Protein AF-A0A4Q0YRF2-F1 (afdb_monomer)

Secondary structure (DSSP, 8-state):
----HHHHHHHS--EEEEETTEEEEEE-HHHHHHHHHHHHTT-S-TTPPPP-EEESSPPPHHHHHHHHHHHHHIIIIIS-----HHHHHHHHHHH-PPPTT-SSGGGSHHHHHH-TT--SHHHHHHHHT--GGG-

Sequence (135 aa):
MRPNFDLLLIQSPIICYAHRNTYRAVSGLFTVSAIKKASIQNAFPKDEPVRILLLKNKPPVDVRKTIIQYELTTNLLDRCFISDTKKISTFLRAWFVKDDGKRSIFQSKEWLTLYPDLTSADKVAKYLSVSKKDL

Foldseek 3Di:
DQDPLVVLCVVWNFEWEDDPNDTDTLTSVVSVVVQVVCVVVVSDDPPDDRDHHYDPDDDDPLVSLLSNCLRVCCVVQVVVPDPDLLVVLVVLPVSFDDDPPDPDSLCDPSNCVNVVPSNDLVSSCVSRVHDSVND

Organism: NCBI:txid1278244

Solvent-accessible surface area (backbone atoms only — not comparable to full-atom values): 7955 Å² total; per-residue (Å²): 132,83,80,64,61,67,59,43,42,70,77,35,49,34,30,27,22,76,52,95,97,39,78,46,72,50,40,25,64,67,44,53,49,52,50,53,52,28,48,76,67,68,70,41,69,93,84,65,81,82,80,66,48,75,43,96,57,74,69,56,72,66,58,44,49,51,43,42,50,49,52,53,47,45,46,38,60,75,61,60,73,55,87,53,54,64,58,53,30,54,50,50,62,73,75,43,67,60,43,88,94,53,94,42,40,40,68,10,71,71,43,36,73,78,38,66,85,40,60,34,58,63,51,44,17,61,75,59,74,45,68,48,90,55,93

Structure (mmCIF, N/CA/C/O backbone):
data_AF-A0A4Q0YRF2-F1
#
_entry.id   AF-A0A4Q0YRF2-F1
#
loop_
_atom_site.group_PDB
_atom_site.id
_atom_site.type_symbol
_atom_site.label_atom_id
_atom_site.label_alt_id
_atom_site.label_comp_id
_atom_site.label_asym_id
_atom_site.label_entity_id
_atom_site.label_seq_id
_atom_site.pdbx_PDB_ins_code
_atom_site.Cartn_x
_atom_site.Cartn_y
_atom_site.Cartn_z
_atom_site.occupancy
_atom_site.B_iso_or_equiv
_atom_site.auth_seq_id
_atom_site.auth_comp_id
_atom_site.auth_asym_id
_atom_site.auth_atom_id
_atom_site.pdbx_PDB_model_num
ATOM 1 N N . MET A 1 1 ? 28.034 -0.500 -5.219 1.00 44.53 1 MET A N 1
ATOM 2 C CA . MET A 1 1 ? 27.274 -1.757 -5.406 1.00 44.53 1 MET A CA 1
ATOM 3 C C . MET A 1 1 ? 26.081 -1.438 -6.297 1.00 44.53 1 MET A C 1
ATOM 5 O O . MET A 1 1 ? 25.358 -0.507 -5.962 1.00 44.53 1 MET A O 1
ATOM 9 N N . ARG A 1 2 ? 25.921 -2.086 -7.461 1.00 52.69 2 ARG A N 1
ATOM 10 C CA . ARG A 1 2 ? 24.728 -1.865 -8.300 1.00 52.69 2 ARG A CA 1
ATOM 11 C C . ARG A 1 2 ? 23.520 -2.504 -7.599 1.00 52.69 2 ARG A C 1
ATOM 13 O O . ARG A 1 2 ? 23.666 -3.637 -7.139 1.00 52.69 2 ARG A O 1
ATOM 20 N N . PRO A 1 3 ? 22.374 -1.817 -7.467 1.00 59.59 3 PRO A N 1
ATOM 21 C CA . PRO A 1 3 ? 21.169 -2.445 -6.940 1.00 59.59 3 PRO A CA 1
ATOM 22 C C . PRO A 1 3 ? 20.778 -3.624 -7.837 1.00 59.59 3 PRO A C 1
ATOM 24 O O . PRO A 1 3 ? 20.762 -3.483 -9.058 1.00 59.59 3 PRO A O 1
ATOM 27 N N . ASN A 1 4 ? 20.478 -4.783 -7.249 1.00 71.31 4 ASN A N 1
ATOM 28 C CA . ASN A 1 4 ? 19.939 -5.910 -8.004 1.00 71.31 4 ASN A CA 1
ATOM 29 C C . ASN A 1 4 ? 18.434 -5.674 -8.220 1.00 71.31 4 ASN A C 1
ATOM 31 O O . ASN A 1 4 ? 17.613 -5.990 -7.357 1.00 71.31 4 ASN A O 1
ATOM 35 N N . PHE A 1 5 ? 18.088 -5.039 -9.342 1.00 70.44 5 PHE A N 1
ATOM 36 C CA . PHE A 1 5 ? 16.706 -4.677 -9.663 1.00 70.44 5 PHE A CA 1
ATOM 37 C C . PHE A 1 5 ? 15.816 -5.897 -9.923 1.00 70.44 5 PHE A C 1
ATOM 39 O O . PHE A 1 5 ? 14.627 -5.838 -9.614 1.00 70.44 5 PHE A O 1
ATOM 46 N N . ASP A 1 6 ? 16.381 -7.016 -10.382 1.00 73.56 6 ASP A N 1
ATOM 47 C CA . ASP A 1 6 ? 15.640 -8.270 -10.537 1.00 73.56 6 ASP A CA 1
ATOM 48 C C . ASP A 1 6 ? 15.142 -8.794 -9.189 1.00 73.56 6 ASP A C 1
ATOM 50 O O . ASP A 1 6 ? 13.987 -9.198 -9.064 1.00 73.56 6 ASP A O 1
ATOM 54 N N . LEU A 1 7 ? 15.973 -8.713 -8.146 1.00 73.94 7 LEU A N 1
ATOM 55 C CA . LEU A 1 7 ? 15.571 -9.108 -6.795 1.00 73.94 7 LEU A CA 1
ATOM 56 C C . LEU A 1 7 ? 14.417 -8.236 -6.271 1.00 73.94 7 LEU A C 1
ATOM 58 O O . LEU A 1 7 ? 13.473 -8.752 -5.672 1.00 73.94 7 LEU A O 1
ATOM 62 N N . LEU A 1 8 ? 14.463 -6.923 -6.529 1.00 71.44 8 LEU A N 1
ATOM 63 C CA . LEU A 1 8 ? 13.388 -5.997 -6.151 1.00 71.44 8 LEU A CA 1
ATOM 64 C C . LEU A 1 8 ? 12.081 -6.323 -6.880 1.00 71.44 8 LEU A C 1
ATOM 66 O O . LEU A 1 8 ? 11.014 -6.311 -6.267 1.00 71.44 8 LEU A O 1
ATOM 70 N N . LEU A 1 9 ? 12.165 -6.647 -8.171 1.00 73.31 9 LEU A N 1
ATOM 71 C CA . LEU A 1 9 ? 11.017 -7.039 -8.986 1.00 73.31 9 LEU A CA 1
ATOM 72 C C . LEU A 1 9 ? 10.419 -8.382 -8.548 1.00 73.31 9 LEU A C 1
ATOM 74 O O . LEU A 1 9 ? 9.206 -8.548 -8.625 1.00 73.31 9 LEU A O 1
ATOM 78 N N . ILE A 1 10 ? 11.235 -9.316 -8.054 1.00 77.69 10 ILE A N 1
ATOM 79 C CA . ILE A 1 10 ? 10.753 -10.584 -7.486 1.00 77.69 10 ILE A CA 1
ATOM 80 C C . ILE A 1 10 ? 10.068 -10.348 -6.132 1.00 77.69 10 ILE A C 1
ATOM 82 O O . ILE A 1 10 ? 8.999 -10.896 -5.877 1.00 77.69 10 ILE A O 1
ATOM 86 N N . GLN A 1 11 ? 10.656 -9.521 -5.263 1.00 75.69 11 GLN A N 1
ATOM 87 C CA . GLN A 1 11 ? 10.134 -9.278 -3.913 1.00 75.69 11 GLN A CA 1
ATOM 88 C C . GLN A 1 11 ? 8.871 -8.399 -3.905 1.00 75.69 11 GLN A C 1
ATOM 90 O O . GLN A 1 11 ? 8.012 -8.535 -3.030 1.00 75.69 11 GLN A O 1
ATOM 95 N N . SER A 1 12 ? 8.782 -7.446 -4.831 1.00 80.94 12 SER A N 1
ATOM 96 C CA . SER A 1 12 ? 7.668 -6.507 -4.953 1.00 80.94 12 SER A CA 1
ATOM 97 C C . SER A 1 12 ? 7.413 -6.219 -6.439 1.00 80.94 12 SER A C 1
ATOM 99 O O . SER A 1 12 ? 7.896 -5.212 -6.977 1.00 80.94 12 SER A O 1
ATOM 101 N N . PRO A 1 13 ? 6.695 -7.127 -7.128 1.00 86.25 13 PRO A N 1
ATOM 102 C CA . PRO A 1 13 ? 6.456 -7.017 -8.558 1.00 86.25 13 PRO A CA 1
ATOM 103 C C . PRO A 1 13 ? 5.601 -5.798 -8.886 1.00 86.25 13 PRO A C 1
ATOM 105 O O . PRO A 1 13 ? 4.608 -5.499 -8.221 1.00 86.25 13 PRO A O 1
ATOM 108 N N . ILE A 1 14 ? 5.971 -5.106 -9.961 1.00 90.75 14 ILE A N 1
ATOM 109 C CA . ILE A 1 14 ? 5.203 -3.971 -10.462 1.00 90.75 14 ILE A CA 1
ATOM 110 C C . ILE A 1 14 ? 4.003 -4.513 -11.230 1.00 90.75 14 ILE A C 1
ATOM 112 O O . ILE A 1 14 ? 4.159 -5.111 -12.297 1.00 90.75 14 ILE A O 1
ATOM 116 N N . ILE A 1 15 ? 2.804 -4.270 -10.708 1.00 91.94 15 ILE A N 1
ATOM 117 C CA . ILE A 1 15 ? 1.548 -4.612 -11.378 1.00 91.94 15 ILE A CA 1
ATOM 118 C C . ILE A 1 15 ? 0.939 -3.329 -11.935 1.00 91.94 15 ILE A C 1
ATOM 120 O O . ILE A 1 15 ? 0.722 -2.366 -11.198 1.00 91.94 15 ILE A O 1
ATOM 124 N N . CYS A 1 16 ? 0.636 -3.315 -13.231 1.00 93.44 16 CYS A N 1
ATOM 125 C CA . CYS A 1 16 ? 0.138 -2.147 -13.955 1.00 93.44 16 CYS A CA 1
ATOM 126 C C . CYS A 1 16 ? -1.142 -2.451 -14.733 1.00 93.44 16 CYS A C 1
ATOM 128 O O . CYS A 1 16 ? -1.408 -3.591 -15.086 1.00 93.44 16 CYS A O 1
ATOM 130 N N . TYR A 1 17 ? -1.890 -1.410 -15.096 1.00 92.94 17 TYR A N 1
ATOM 131 C CA . TYR A 1 17 ? -2.868 -1.460 -16.188 1.00 92.94 17 TYR A CA 1
ATOM 132 C C . TYR A 1 17 ? -2.562 -0.373 -17.225 1.00 92.94 17 TYR A C 1
ATOM 134 O O . TYR A 1 17 ? -1.980 0.668 -16.898 1.00 92.94 17 TYR A O 1
ATOM 142 N N . ALA A 1 18 ? -2.962 -0.605 -18.474 1.00 91.06 18 ALA A N 1
ATOM 143 C CA . ALA A 1 18 ? -2.826 0.374 -19.546 1.00 91.06 18 ALA A CA 1
ATOM 144 C C . ALA A 1 18 ? -3.921 1.453 -19.459 1.00 91.06 18 ALA A C 1
ATOM 146 O O . ALA A 1 18 ? -5.097 1.163 -19.236 1.00 91.06 18 ALA A O 1
ATOM 147 N N . HIS A 1 19 ? -3.543 2.716 -19.645 1.00 89.00 19 HIS A N 1
ATOM 148 C CA . HIS A 1 19 ? -4.455 3.854 -19.658 1.00 89.00 19 HIS A CA 1
ATOM 149 C C . HIS A 1 19 ? -3.921 4.976 -20.548 1.00 89.00 19 HIS A C 1
ATOM 151 O O . HIS A 1 19 ? -2.923 5.611 -20.200 1.00 89.00 19 HIS A O 1
ATOM 157 N N . ARG A 1 20 ? -4.621 5.282 -21.650 1.00 81.94 20 ARG A N 1
ATOM 158 C CA . ARG A 1 20 ? -4.282 6.385 -22.575 1.00 81.94 20 ARG A CA 1
ATOM 159 C C . ARG A 1 20 ? -2.783 6.400 -22.929 1.00 81.94 20 ARG A C 1
ATOM 161 O O . ARG A 1 20 ? -2.098 7.379 -22.658 1.00 81.94 20 ARG A O 1
ATOM 168 N N . ASN A 1 21 ? -2.277 5.275 -23.439 1.00 84.31 21 ASN A N 1
ATOM 169 C CA . ASN A 1 21 ? -0.870 5.052 -23.818 1.00 84.31 21 ASN A CA 1
ATOM 170 C C . ASN A 1 21 ? 0.159 5.147 -22.676 1.00 84.31 21 ASN A C 1
ATOM 172 O O . ASN A 1 21 ? 1.359 5.188 -22.922 1.00 84.31 21 ASN A O 1
ATOM 176 N N . THR A 1 22 ? -0.293 5.153 -21.422 1.00 87.50 22 THR A N 1
ATOM 177 C CA . THR A 1 22 ? 0.574 5.108 -20.238 1.00 87.50 22 THR A CA 1
ATOM 178 C C . THR A 1 22 ? 0.273 3.874 -19.400 1.00 87.50 22 THR A C 1
ATOM 180 O O . THR A 1 22 ? -0.848 3.364 -19.420 1.00 87.50 22 THR A O 1
ATOM 183 N N . TYR A 1 23 ? 1.251 3.416 -18.623 1.00 89.81 23 TYR A N 1
ATOM 184 C CA . TYR A 1 23 ? 1.053 2.369 -17.625 1.00 89.81 23 TYR A CA 1
ATOM 185 C C . TYR A 1 23 ? 0.835 2.994 -16.250 1.00 89.81 23 TYR A C 1
ATOM 187 O O . TYR A 1 23 ? 1.570 3.889 -15.829 1.00 89.81 23 TYR A O 1
ATOM 195 N N . ARG A 1 24 ? -0.197 2.535 -15.546 1.00 89.62 24 ARG A N 1
ATOM 196 C CA . ARG A 1 24 ? -0.530 2.987 -14.194 1.00 89.62 24 ARG A CA 1
ATOM 197 C C . ARG A 1 24 ? -0.289 1.838 -13.227 1.00 89.62 24 ARG A C 1
ATOM 199 O O . ARG A 1 24 ? -1.011 0.844 -13.282 1.00 89.62 24 ARG A O 1
ATOM 206 N N . ALA A 1 25 ? 0.712 1.990 -12.364 1.00 89.06 25 ALA A N 1
ATOM 207 C CA . ALA A 1 25 ? 0.994 1.026 -11.309 1.00 89.06 25 ALA A CA 1
ATOM 208 C C . ALA A 1 25 ? -0.169 0.987 -10.310 1.00 89.06 25 ALA A C 1
ATOM 210 O O . ALA A 1 25 ? -0.675 2.029 -9.887 1.00 89.06 25 ALA A O 1
ATOM 211 N N . VAL A 1 26 ? -0.594 -0.222 -9.967 1.00 89.06 26 VAL A N 1
ATOM 212 C CA . VAL A 1 26 ? -1.524 -0.505 -8.868 1.00 89.06 26 VAL A CA 1
ATOM 213 C C . VAL A 1 26 ? -0.825 -1.219 -7.723 1.00 89.06 26 VAL A C 1
ATOM 215 O O . VAL A 1 26 ? -1.324 -1.136 -6.611 1.00 89.06 26 VAL A O 1
ATOM 218 N N . SER A 1 27 ? 0.323 -1.857 -7.981 1.00 88.44 27 SER A N 1
ATOM 219 C CA . SER A 1 27 ? 1.204 -2.396 -6.949 1.00 88.44 27 SER A CA 1
ATOM 220 C C . SER A 1 27 ? 2.686 -2.278 -7.331 1.00 88.44 27 SER A C 1
ATOM 222 O O . SER A 1 27 ? 3.003 -2.012 -8.496 1.00 88.44 27 SER A O 1
ATOM 224 N N . GLY A 1 28 ? 3.586 -2.457 -6.364 1.00 85.88 28 GLY A N 1
ATOM 225 C CA . GLY A 1 28 ? 5.036 -2.355 -6.527 1.00 85.88 28 GLY A CA 1
ATOM 226 C C . GLY A 1 28 ? 5.527 -0.907 -6.500 1.00 85.88 28 GLY A C 1
ATOM 227 O O . GLY A 1 28 ? 6.492 -0.557 -7.178 1.00 85.88 28 GLY A O 1
ATOM 228 N N . LEU A 1 29 ? 4.851 -0.033 -5.750 1.00 81.75 29 LEU A N 1
ATOM 229 C CA . LEU A 1 29 ? 5.122 1.403 -5.658 1.00 81.75 29 LEU A CA 1
ATOM 230 C C . LEU A 1 29 ? 6.532 1.699 -5.137 1.00 81.75 29 LEU A C 1
ATOM 232 O O . LEU A 1 29 ? 7.177 2.640 -5.614 1.00 81.75 29 LEU A O 1
ATOM 236 N N . PHE A 1 30 ? 7.037 0.890 -4.203 1.00 78.94 30 PHE A N 1
ATOM 237 C CA . PHE A 1 30 ? 8.420 1.001 -3.732 1.00 78.94 30 PHE A CA 1
ATOM 238 C C . PHE A 1 30 ? 9.416 0.666 -4.841 1.00 78.94 30 PHE A C 1
ATOM 240 O O . PHE A 1 30 ? 10.340 1.445 -5.075 1.00 78.94 30 PHE A O 1
ATOM 247 N N . THR A 1 31 ? 9.190 -0.420 -5.584 1.00 83.50 31 THR A N 1
ATOM 248 C CA . THR A 1 31 ? 10.028 -0.814 -6.726 1.00 83.50 31 THR A CA 1
ATOM 249 C C . THR A 1 31 ? 10.003 0.248 -7.824 1.00 83.50 31 THR A C 1
ATOM 251 O O . THR A 1 31 ? 11.058 0.671 -8.293 1.00 83.50 31 THR A O 1
ATOM 254 N N . VAL A 1 32 ? 8.825 0.790 -8.158 1.00 86.31 32 VAL A N 1
ATOM 255 C CA . VAL A 1 32 ? 8.685 1.923 -9.093 1.00 86.31 32 VAL A CA 1
ATOM 256 C C . VAL A 1 32 ? 9.487 3.135 -8.613 1.00 86.31 32 VAL A C 1
ATOM 258 O O . VAL A 1 32 ? 10.175 3.778 -9.407 1.00 86.31 32 VAL A O 1
ATOM 261 N N . SER A 1 33 ? 9.413 3.463 -7.323 1.00 83.31 33 SER A N 1
ATOM 262 C CA . SER A 1 33 ? 10.119 4.614 -6.747 1.00 83.31 33 SER A CA 1
ATOM 263 C C . SER A 1 33 ? 11.636 4.414 -6.743 1.00 83.31 33 SER A C 1
ATOM 265 O O . SER A 1 33 ? 12.377 5.339 -7.079 1.00 83.31 33 SER A O 1
ATOM 267 N N . ALA A 1 34 ? 12.103 3.204 -6.427 1.00 82.69 34 ALA A N 1
ATOM 268 C CA . ALA A 1 34 ? 13.514 2.837 -6.462 1.00 82.69 34 ALA A CA 1
ATOM 269 C C . ALA A 1 34 ? 14.085 2.922 -7.885 1.00 82.69 34 ALA A C 1
ATOM 271 O O . ALA A 1 34 ? 15.138 3.528 -8.082 1.00 82.69 34 ALA A O 1
ATOM 272 N N . ILE A 1 35 ? 13.359 2.402 -8.882 1.00 83.94 35 ILE A N 1
ATOM 273 C CA . ILE A 1 35 ? 13.748 2.483 -10.297 1.00 83.94 35 ILE A CA 1
ATOM 274 C C . ILE A 1 35 ? 13.792 3.941 -10.762 1.00 83.94 35 ILE A C 1
ATOM 276 O O . ILE A 1 35 ? 14.783 4.361 -11.353 1.00 83.94 35 ILE A O 1
ATOM 280 N N . LYS A 1 36 ? 12.770 4.753 -10.447 1.00 83.75 36 LYS A N 1
ATOM 281 C CA . LYS A 1 36 ? 12.768 6.191 -10.776 1.00 83.75 36 LYS A CA 1
ATOM 282 C C . LYS A 1 36 ? 13.977 6.912 -10.186 1.00 83.75 36 LYS A C 1
ATOM 284 O O . LYS A 1 36 ? 14.643 7.665 -10.891 1.00 83.75 36 LYS A O 1
ATOM 289 N N . LYS A 1 37 ? 14.281 6.667 -8.908 1.00 83.69 37 LYS A N 1
ATOM 290 C CA . LYS A 1 37 ? 15.441 7.262 -8.235 1.00 83.69 37 LYS A CA 1
ATOM 291 C C . LYS A 1 37 ? 16.751 6.838 -8.901 1.00 83.69 37 LYS A C 1
ATOM 293 O O . LYS A 1 37 ? 17.591 7.691 -9.165 1.00 83.69 37 LYS A O 1
ATOM 298 N N . ALA A 1 38 ? 16.902 5.553 -9.215 1.00 82.19 38 ALA A N 1
ATOM 299 C CA . ALA A 1 38 ? 18.080 5.038 -9.903 1.00 82.19 38 ALA A CA 1
ATOM 300 C C . ALA A 1 38 ? 18.235 5.617 -11.317 1.00 82.19 38 ALA A C 1
ATOM 302 O O . ALA A 1 38 ? 19.346 5.956 -11.715 1.00 82.19 38 ALA A O 1
ATOM 303 N N . SER A 1 39 ? 17.132 5.782 -12.052 1.00 81.81 39 SER A N 1
ATOM 304 C CA . SER A 1 39 ? 17.121 6.396 -13.382 1.00 81.81 39 SER A CA 1
ATOM 305 C C . SER A 1 39 ? 17.589 7.854 -13.333 1.00 81.81 39 SER A C 1
ATOM 307 O O . SER A 1 39 ? 18.493 8.224 -14.076 1.00 81.81 39 SER A O 1
ATOM 309 N N . ILE A 1 40 ? 17.076 8.652 -12.386 1.00 84.25 40 ILE A N 1
ATOM 310 C CA . ILE A 1 40 ? 17.518 10.044 -12.165 1.00 84.25 40 ILE A CA 1
ATOM 311 C C . ILE A 1 40 ? 19.013 10.106 -11.815 1.00 84.25 40 ILE A C 1
ATOM 313 O O . ILE A 1 40 ? 19.722 11.008 -12.249 1.00 84.25 40 ILE A O 1
ATOM 317 N N . GLN A 1 41 ? 19.502 9.139 -11.039 1.00 84.62 41 GLN A N 1
ATOM 318 C CA . GLN A 1 41 ? 20.902 9.057 -10.615 1.00 84.62 41 GLN A CA 1
ATOM 319 C C . GLN A 1 41 ? 21.837 8.448 -11.675 1.00 84.62 41 GLN A C 1
ATOM 321 O O . GLN A 1 41 ? 23.007 8.223 -11.376 1.00 84.62 41 GLN A O 1
ATOM 326 N N . ASN A 1 42 ? 21.352 8.155 -12.891 1.00 79.44 42 ASN A N 1
ATOM 327 C CA . ASN A 1 42 ? 22.089 7.416 -13.929 1.00 79.44 42 ASN A CA 1
ATOM 328 C C . ASN A 1 42 ? 22.649 6.058 -13.447 1.00 79.44 42 ASN A C 1
ATOM 330 O O . ASN A 1 42 ? 23.611 5.535 -14.004 1.00 79.44 42 ASN A O 1
ATOM 334 N N . ALA A 1 43 ? 22.048 5.483 -12.405 1.00 77.38 43 ALA A N 1
ATOM 335 C CA . ALA A 1 43 ? 22.404 4.186 -11.836 1.00 77.38 43 ALA A CA 1
ATOM 336 C C . ALA A 1 43 ? 21.572 3.034 -12.431 1.00 77.38 43 ALA A C 1
ATOM 338 O O . ALA A 1 43 ? 21.832 1.871 -12.123 1.00 77.38 43 ALA A O 1
ATOM 339 N N . PHE A 1 44 ? 20.573 3.358 -13.259 1.00 73.50 44 PHE A N 1
ATOM 340 C CA . PHE A 1 44 ? 19.761 2.399 -14.004 1.00 73.50 44 PHE A CA 1
ATOM 341 C C . PHE A 1 44 ? 20.267 2.295 -15.454 1.00 73.50 44 PHE A C 1
ATOM 343 O O . PHE A 1 44 ? 20.484 3.340 -16.078 1.00 73.50 44 PHE A O 1
ATOM 350 N N . PRO A 1 45 ? 20.468 1.088 -16.009 1.00 74.50 45 PRO A N 1
ATOM 351 C CA . PRO A 1 45 ? 20.904 0.936 -17.395 1.00 74.50 45 PRO A CA 1
ATOM 352 C C . PRO A 1 45 ? 19.867 1.520 -18.360 1.00 74.50 45 PRO A C 1
ATOM 354 O O . PRO A 1 45 ? 18.679 1.227 -18.257 1.00 74.50 45 PRO A O 1
ATOM 357 N N . LYS A 1 46 ? 20.308 2.382 -19.285 1.00 68.69 46 LYS A N 1
ATOM 358 C CA . LYS A 1 46 ? 19.407 3.166 -20.152 1.00 68.69 46 LYS A CA 1
ATOM 359 C C . LYS A 1 46 ? 18.523 2.312 -21.068 1.00 68.69 46 LYS A C 1
ATOM 361 O O . LYS A 1 46 ? 17.425 2.747 -21.392 1.00 68.69 46 LYS A O 1
ATOM 366 N N . ASP A 1 47 ? 18.976 1.108 -21.407 1.00 74.31 47 ASP A N 1
ATOM 367 C CA . ASP A 1 47 ? 18.328 0.233 -22.391 1.00 74.31 47 ASP A CA 1
ATOM 368 C C . ASP A 1 47 ? 17.768 -1.058 -21.778 1.00 74.31 47 ASP A C 1
ATOM 370 O O . ASP A 1 47 ? 17.374 -1.975 -22.497 1.00 74.31 47 ASP A O 1
ATOM 374 N N . GLU A 1 48 ? 17.730 -1.159 -20.447 1.00 77.12 48 GLU A N 1
ATOM 375 C CA . GLU A 1 48 ? 17.217 -2.355 -19.785 1.00 77.12 48 GLU A CA 1
ATOM 376 C C . GLU A 1 48 ? 15.698 -2.253 -19.571 1.00 77.12 48 GLU A C 1
ATOM 378 O O . GLU A 1 48 ? 15.220 -1.346 -18.877 1.00 77.12 48 GLU A O 1
ATOM 383 N N . PRO A 1 49 ? 14.899 -3.162 -20.163 1.00 77.81 49 PRO A N 1
ATOM 384 C CA . PRO A 1 49 ? 13.456 -3.124 -20.009 1.00 77.81 49 PRO A CA 1
ATOM 385 C C . PRO A 1 49 ? 13.053 -3.514 -18.584 1.00 77.81 49 PRO A C 1
ATOM 387 O O . PRO A 1 49 ? 13.427 -4.567 -18.069 1.00 77.81 49 PRO A O 1
ATOM 390 N N . VAL A 1 50 ? 12.201 -2.698 -17.962 1.00 81.81 50 VAL A N 1
ATOM 391 C CA . VAL A 1 50 ? 11.596 -3.028 -16.666 1.00 81.81 50 VAL A CA 1
ATOM 392 C C . VAL A 1 50 ? 10.489 -4.055 -16.877 1.00 81.81 50 VAL A C 1
ATOM 394 O O . VAL A 1 50 ? 9.495 -3.784 -17.556 1.00 81.81 50 VAL A O 1
ATOM 397 N N . ARG A 1 51 ? 10.629 -5.230 -16.261 1.00 84.62 51 ARG A N 1
ATOM 398 C CA . ARG A 1 51 ? 9.584 -6.259 -16.280 1.00 84.62 51 ARG A CA 1
ATOM 399 C C . ARG A 1 51 ? 8.415 -5.837 -15.395 1.00 84.62 51 ARG A C 1
ATOM 401 O O . ARG A 1 51 ? 8.604 -5.461 -14.242 1.00 84.62 51 ARG A O 1
ATOM 408 N N . ILE A 1 52 ? 7.204 -5.922 -15.937 1.00 88.31 52 ILE A N 1
ATOM 409 C CA . ILE A 1 52 ? 5.960 -5.610 -15.227 1.00 88.31 52 ILE A CA 1
ATOM 410 C C . ILE A 1 52 ? 4.929 -6.712 -15.462 1.00 88.31 52 ILE A C 1
ATOM 412 O O . ILE A 1 52 ? 4.934 -7.373 -16.501 1.00 88.31 52 ILE A O 1
ATOM 416 N N . LEU A 1 53 ? 4.000 -6.863 -14.525 1.00 90.56 53 LEU A N 1
ATOM 417 C CA . LEU A 1 53 ? 2.787 -7.648 -14.712 1.00 90.56 53 LEU A CA 1
ATOM 418 C C . LEU A 1 53 ? 1.677 -6.724 -15.213 1.00 90.56 53 LEU A C 1
ATOM 420 O O . LEU A 1 53 ? 1.254 -5.800 -14.514 1.00 90.56 53 LEU A O 1
ATOM 424 N N . LEU A 1 54 ? 1.211 -6.956 -16.438 1.00 92.00 54 LEU A N 1
ATOM 425 C CA . LEU A 1 54 ? 0.165 -6.145 -17.049 1.00 92.00 54 LEU A CA 1
ATOM 426 C C . LEU A 1 54 ? -1.210 -6.781 -16.833 1.00 92.00 54 LEU A C 1
ATOM 428 O O . LEU A 1 54 ? -1.502 -7.867 -17.330 1.00 92.00 54 LEU A O 1
ATOM 432 N N . LEU A 1 55 ? -2.081 -6.070 -16.128 1.00 91.88 55 LEU A N 1
ATOM 433 C CA . LEU A 1 55 ? -3.485 -6.421 -15.997 1.00 91.88 55 LEU A CA 1
ATOM 434 C C . LEU A 1 55 ? -4.212 -6.136 -17.308 1.00 91.88 55 LEU A C 1
ATOM 436 O O . LEU A 1 55 ? -4.119 -5.038 -17.861 1.00 91.88 55 LEU A O 1
ATOM 440 N N . LYS A 1 56 ? -5.001 -7.118 -17.758 1.00 90.44 56 LYS A N 1
ATOM 441 C CA . LYS A 1 56 ? -5.816 -7.020 -18.977 1.00 90.44 56 LYS A CA 1
ATOM 442 C C . LYS A 1 56 ? -6.786 -5.835 -18.935 1.00 90.44 56 LYS A C 1
ATOM 444 O O . LYS A 1 56 ? -6.976 -5.164 -19.941 1.00 90.44 56 LYS A O 1
ATOM 449 N N . ASN A 1 57 ? -7.378 -5.578 -17.768 1.00 90.56 57 ASN A N 1
ATOM 450 C CA . ASN A 1 57 ? -8.380 -4.537 -17.562 1.00 90.56 57 ASN A CA 1
ATOM 451 C C 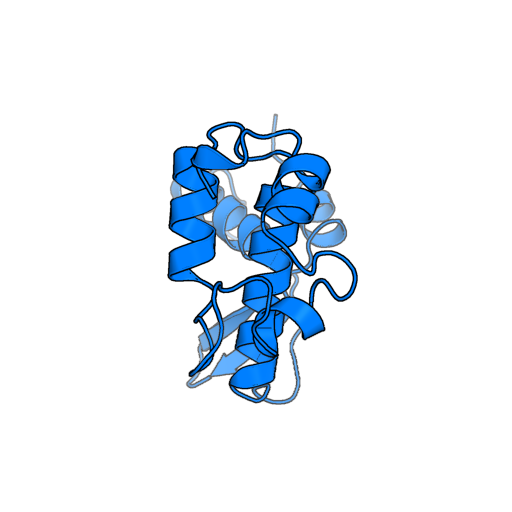. ASN A 1 57 ? -7.974 -3.603 -16.418 1.00 90.56 57 ASN A C 1
ATOM 453 O O . ASN A 1 57 ? -7.325 -4.022 -15.457 1.00 90.56 57 ASN A O 1
ATOM 457 N N . LYS A 1 58 ? -8.430 -2.346 -16.482 1.00 91.00 58 LYS A N 1
ATOM 458 C CA . LYS A 1 58 ? -8.369 -1.412 -15.351 1.00 91.00 58 LYS A CA 1
ATOM 459 C C . LYS A 1 58 ? -9.178 -1.999 -14.183 1.00 91.00 58 LYS A C 1
ATOM 461 O O . LYS A 1 58 ? -10.387 -2.170 -14.347 1.00 91.00 58 LYS A O 1
ATOM 466 N N . PRO A 1 59 ? -8.574 -2.267 -13.009 1.00 89.06 59 PRO A N 1
ATOM 467 C CA . PRO A 1 59 ? -9.328 -2.798 -11.873 1.00 89.06 59 PRO A CA 1
ATOM 468 C C . PRO A 1 59 ? -10.373 -1.781 -11.404 1.00 89.06 59 PRO A C 1
ATOM 470 O O . PRO A 1 59 ? -10.136 -0.588 -11.594 1.00 89.06 59 PRO A O 1
ATOM 473 N N . PRO A 1 60 ? -11.487 -2.180 -10.770 1.00 89.56 60 PRO A N 1
ATOM 474 C CA . PRO A 1 60 ? -12.437 -1.250 -10.152 1.00 89.56 60 PRO A CA 1
ATOM 475 C C . PRO A 1 60 ? -11.769 -0.284 -9.161 1.00 89.56 60 PRO A C 1
ATOM 477 O O . PRO A 1 60 ? -10.692 -0.568 -8.639 1.00 89.56 60 PRO A O 1
ATOM 480 N N . VAL A 1 61 ? -12.383 0.880 -8.913 1.00 80.75 61 VAL A N 1
ATOM 481 C CA . VAL A 1 61 ? -11.815 1.909 -8.015 1.00 80.75 61 VAL A CA 1
ATOM 482 C C . VAL A 1 61 ? -11.505 1.331 -6.637 1.00 80.75 61 VAL A C 1
ATOM 484 O O . VAL A 1 61 ? -10.390 1.525 -6.158 1.00 80.75 61 VAL A O 1
ATOM 487 N N . ASP A 1 62 ? -12.446 0.588 -6.062 1.00 79.00 62 ASP A N 1
ATOM 488 C CA .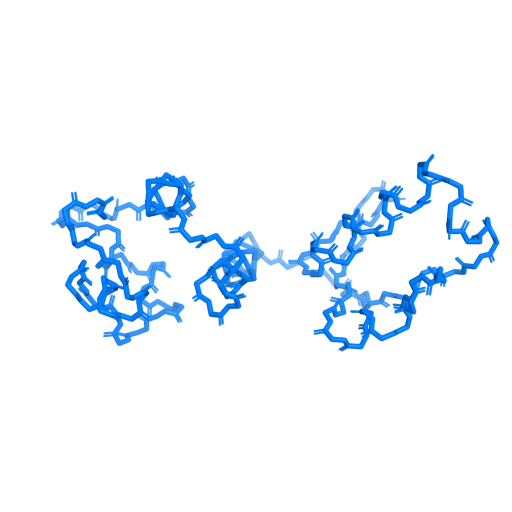 ASP A 1 62 ? -12.311 0.038 -4.713 1.00 79.00 62 ASP A CA 1
ATOM 489 C C . ASP A 1 62 ? -11.192 -0.997 -4.651 1.00 79.00 62 ASP A C 1
ATOM 491 O O . ASP A 1 62 ? -10.323 -0.895 -3.799 1.00 79.00 62 ASP A O 1
ATOM 495 N N . VAL A 1 63 ? -11.096 -1.884 -5.647 1.00 83.31 63 VAL A N 1
ATOM 496 C CA . VAL A 1 63 ? -9.989 -2.850 -5.752 1.00 83.31 63 VAL A CA 1
ATOM 497 C C . VAL A 1 63 ? -8.635 -2.141 -5.814 1.00 83.31 63 VAL A C 1
ATOM 499 O O . VAL A 1 63 ? -7.703 -2.531 -5.119 1.00 83.31 63 VAL A O 1
ATOM 502 N N . ARG A 1 64 ? -8.505 -1.071 -6.612 1.00 83.44 64 ARG A N 1
ATOM 503 C CA . ARG A 1 64 ? -7.245 -0.307 -6.668 1.00 83.44 64 ARG A CA 1
ATOM 504 C C . ARG A 1 64 ? -6.919 0.343 -5.325 1.00 83.44 64 ARG A C 1
ATOM 506 O O . ARG A 1 64 ? -5.755 0.338 -4.942 1.00 83.44 64 ARG A O 1
ATOM 513 N N . LYS A 1 65 ? -7.918 0.900 -4.631 1.00 78.38 65 LYS A N 1
ATOM 514 C CA . LYS A 1 65 ? -7.734 1.476 -3.291 1.00 78.38 65 LYS A CA 1
ATOM 515 C C . LYS A 1 65 ? -7.263 0.414 -2.306 1.00 78.38 65 LYS A C 1
ATOM 517 O O . LYS A 1 65 ? -6.241 0.628 -1.671 1.00 78.38 65 LYS A O 1
ATOM 522 N N . THR A 1 66 ? -7.926 -0.741 -2.275 1.00 79.31 66 THR A N 1
ATOM 523 C CA . THR A 1 66 ? -7.570 -1.871 -1.412 1.00 79.31 66 THR A CA 1
ATOM 524 C C . THR A 1 66 ? -6.137 -2.339 -1.655 1.00 79.31 66 THR A C 1
ATOM 526 O O . THR A 1 66 ? -5.401 -2.518 -0.694 1.00 79.31 66 THR A O 1
ATOM 529 N N . ILE A 1 67 ? -5.702 -2.485 -2.914 1.00 82.00 67 ILE A N 1
ATOM 530 C CA . ILE A 1 67 ? -4.319 -2.889 -3.230 1.00 82.00 67 ILE A CA 1
ATOM 531 C C . ILE A 1 67 ? -3.317 -1.840 -2.734 1.00 82.00 67 ILE A C 1
ATOM 533 O O . ILE A 1 67 ? -2.337 -2.188 -2.081 1.00 82.00 67 ILE A O 1
ATOM 537 N N . ILE A 1 68 ? -3.567 -0.558 -3.022 1.00 74.06 68 ILE A N 1
ATOM 538 C CA . ILE A 1 68 ? -2.677 0.535 -2.611 1.00 74.06 68 ILE A CA 1
ATOM 539 C C . ILE A 1 68 ? -2.603 0.616 -1.085 1.00 74.06 68 ILE A C 1
ATOM 541 O O . ILE A 1 68 ? -1.513 0.729 -0.537 1.00 74.06 68 ILE A O 1
ATOM 545 N N . GLN A 1 69 ? -3.743 0.539 -0.400 1.00 74.81 69 GLN A N 1
ATOM 546 C CA . GLN A 1 69 ? -3.815 0.547 1.058 1.00 74.81 69 GLN A CA 1
ATOM 547 C C . GLN A 1 69 ? -3.087 -0.653 1.645 1.00 74.81 69 GLN A C 1
ATOM 549 O O . GLN A 1 69 ? -2.234 -0.456 2.494 1.00 74.81 69 GLN A O 1
ATOM 554 N N . TYR A 1 70 ? -3.341 -1.865 1.151 1.00 78.50 70 TYR A N 1
ATOM 555 C CA . TYR A 1 70 ? -2.637 -3.063 1.600 1.00 78.50 70 TYR A CA 1
ATOM 556 C C . TYR A 1 70 ? -1.123 -2.913 1.447 1.00 78.50 70 TYR A C 1
ATOM 558 O O . TYR A 1 70 ? -0.380 -3.114 2.399 1.00 78.50 70 TYR A O 1
ATOM 566 N N . GLU A 1 71 ? -0.649 -2.486 0.277 1.00 77.00 71 GLU A N 1
ATOM 567 C CA . GLU A 1 71 ? 0.783 -2.323 0.046 1.00 77.00 71 GLU A CA 1
ATOM 568 C C . GLU A 1 71 ? 1.395 -1.253 0.952 1.00 77.00 71 GLU A C 1
ATOM 570 O O . GLU A 1 71 ? 2.464 -1.454 1.527 1.00 77.00 71 GLU A O 1
ATOM 575 N N . LEU A 1 72 ? 0.733 -0.109 1.093 1.00 71.81 72 LEU A N 1
ATOM 576 C CA . LEU A 1 72 ? 1.201 0.969 1.950 1.00 71.81 72 LEU A CA 1
ATOM 577 C C . LEU A 1 72 ? 1.216 0.543 3.417 1.00 71.81 72 LEU A C 1
ATOM 579 O O . LEU A 1 72 ? 2.199 0.776 4.117 1.00 71.81 72 LEU A O 1
ATOM 583 N N . THR A 1 73 ? 0.159 -0.119 3.870 1.00 72.38 73 THR A N 1
ATOM 584 C CA . THR A 1 73 ? 0.033 -0.573 5.243 1.00 72.38 73 THR A CA 1
ATOM 585 C C . THR A 1 73 ? 1.015 -1.706 5.538 1.00 72.38 73 THR A C 1
ATOM 587 O O . THR A 1 73 ? 1.769 -1.569 6.486 1.00 72.38 73 THR A O 1
ATOM 590 N N . THR A 1 74 ? 1.169 -2.731 4.698 1.00 73.00 74 THR A N 1
ATOM 591 C CA . THR A 1 74 ? 2.193 -3.777 4.890 1.00 73.00 74 THR A CA 1
ATOM 592 C C . THR A 1 74 ? 3.616 -3.219 4.865 1.00 73.00 74 THR A C 1
ATOM 594 O O . THR A 1 74 ? 4.452 -3.607 5.679 1.00 73.00 74 THR A O 1
ATOM 597 N N . ASN A 1 75 ? 3.930 -2.279 3.970 1.00 68.81 75 ASN A N 1
ATOM 598 C CA . ASN A 1 75 ? 5.272 -1.696 3.957 1.00 68.81 75 ASN A CA 1
ATOM 599 C C . ASN A 1 75 ? 5.541 -0.815 5.185 1.00 68.81 75 ASN A C 1
ATOM 601 O O . ASN A 1 75 ? 6.663 -0.819 5.688 1.00 68.81 75 ASN A O 1
ATOM 605 N N . LEU A 1 76 ? 4.542 -0.080 5.685 1.00 67.12 76 LEU A N 1
ATOM 606 C CA . LEU A 1 76 ? 4.703 0.737 6.889 1.00 67.12 76 LEU A CA 1
ATOM 607 C C . LEU A 1 76 ? 4.692 -0.081 8.180 1.00 67.12 76 LEU A C 1
ATOM 609 O O . LEU A 1 76 ? 5.542 0.137 9.039 1.00 67.12 76 LEU A O 1
ATOM 613 N N . LEU A 1 77 ? 3.707 -0.962 8.313 1.00 65.38 77 LEU A N 1
ATOM 614 C CA . LEU A 1 77 ? 3.341 -1.641 9.550 1.00 65.38 77 LEU A CA 1
ATOM 615 C C . LEU A 1 77 ? 4.112 -2.950 9.724 1.00 65.38 77 LEU A C 1
ATOM 617 O O . LEU A 1 77 ? 4.644 -3.195 10.801 1.00 65.38 77 LEU A O 1
ATOM 621 N N . ASP A 1 78 ? 4.244 -3.747 8.661 1.00 64.00 78 ASP A N 1
ATOM 622 C CA . ASP A 1 78 ? 4.777 -5.115 8.774 1.00 64.00 78 ASP A CA 1
ATOM 623 C C . ASP A 1 78 ? 6.274 -5.173 8.459 1.00 64.00 78 ASP A C 1
ATOM 625 O O . ASP A 1 78 ? 6.987 -6.059 8.926 1.00 64.00 78 ASP A O 1
ATOM 629 N N . ARG A 1 79 ? 6.772 -4.226 7.655 1.00 65.81 79 ARG A N 1
ATOM 630 C CA . ARG A 1 79 ? 8.194 -4.135 7.277 1.00 65.81 79 ARG A CA 1
ATOM 631 C C . ARG A 1 79 ? 8.967 -3.052 8.038 1.00 65.81 79 ARG A C 1
ATOM 633 O O . ARG A 1 79 ? 10.110 -2.777 7.680 1.00 65.81 79 ARG A O 1
ATOM 640 N N . CYS A 1 80 ? 8.368 -2.447 9.069 1.00 57.72 80 CYS A N 1
ATOM 641 C CA . CYS A 1 80 ? 8.994 -1.474 9.980 1.00 57.72 80 CYS A CA 1
ATOM 642 C C . CYS A 1 80 ? 9.715 -0.297 9.294 1.00 57.72 80 CYS A C 1
ATOM 644 O O . CYS A 1 80 ? 10.693 0.230 9.825 1.00 57.72 80 CYS A O 1
ATOM 646 N N . PHE A 1 81 ? 9.259 0.150 8.118 1.00 63.72 81 PHE A N 1
ATOM 647 C CA . PHE A 1 81 ? 9.929 1.249 7.405 1.00 63.72 81 PHE A CA 1
ATOM 648 C C . PHE A 1 81 ? 9.810 2.603 8.118 1.00 63.72 81 PHE A C 1
ATOM 650 O O . PHE A 1 81 ? 10.575 3.524 7.825 1.00 63.72 81 PHE A O 1
ATOM 657 N N . ILE A 1 82 ? 8.851 2.745 9.035 1.00 62.62 82 ILE A N 1
ATOM 658 C CA . ILE A 1 82 ? 8.648 3.951 9.835 1.00 62.62 82 ILE A CA 1
ATOM 659 C C . ILE A 1 82 ? 8.515 3.548 11.299 1.00 62.62 82 ILE A C 1
ATOM 661 O O . ILE A 1 82 ? 7.580 2.852 11.667 1.00 62.62 82 ILE A O 1
ATOM 665 N N . SER A 1 83 ? 9.433 4.028 12.135 1.00 65.25 83 SER A N 1
ATOM 666 C CA . SER A 1 83 ? 9.388 3.883 13.597 1.00 65.25 83 SER A CA 1
ATOM 667 C C . SER A 1 83 ? 8.728 5.077 14.301 1.00 65.25 83 SER A C 1
ATOM 669 O O . SER A 1 83 ? 8.525 5.060 15.511 1.00 65.25 83 SER A O 1
ATOM 671 N N . ASP A 1 84 ? 8.392 6.132 13.552 1.00 77.62 84 ASP A N 1
ATOM 672 C CA . ASP A 1 84 ? 7.761 7.346 14.070 1.00 77.62 84 ASP A CA 1
ATOM 673 C C . ASP A 1 8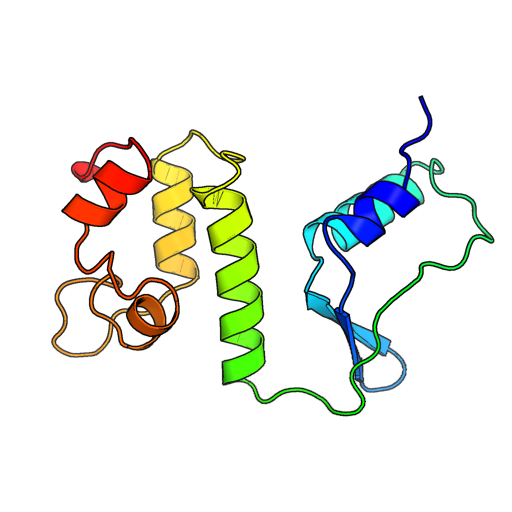4 ? 6.236 7.185 14.127 1.00 77.62 84 ASP A C 1
ATOM 675 O O . ASP A 1 84 ? 5.532 7.284 13.115 1.00 77.62 84 ASP A O 1
ATOM 679 N N . THR A 1 85 ? 5.722 6.982 15.337 1.00 76.81 85 THR A N 1
ATOM 680 C CA . THR A 1 85 ? 4.296 6.773 15.609 1.00 76.81 85 THR A CA 1
ATOM 681 C C . THR A 1 85 ? 3.400 7.905 15.100 1.00 76.81 85 THR A C 1
ATOM 683 O O . THR A 1 85 ? 2.292 7.646 14.626 1.00 76.81 85 THR A O 1
ATOM 686 N N . LYS A 1 86 ? 3.860 9.164 15.129 1.00 81.44 86 LYS A N 1
ATOM 687 C CA . LYS A 1 86 ? 3.050 10.299 14.652 1.00 81.44 86 LYS A CA 1
ATOM 688 C C . LYS A 1 86 ? 2.877 10.250 13.139 1.00 81.44 86 LYS A C 1
ATOM 690 O O . LYS A 1 86 ? 1.794 10.545 12.626 1.00 81.44 86 LYS A O 1
ATOM 695 N N . LYS A 1 87 ? 3.924 9.839 12.418 1.00 79.94 87 LYS A N 1
ATOM 696 C CA . LYS A 1 87 ? 3.857 9.636 10.964 1.00 79.94 87 LYS A CA 1
ATOM 697 C C . LYS A 1 87 ? 2.934 8.479 10.616 1.00 79.94 87 LYS A C 1
ATOM 699 O O . LYS A 1 87 ? 2.095 8.647 9.738 1.00 79.94 87 LYS A O 1
ATOM 704 N N . ILE A 1 88 ? 3.030 7.36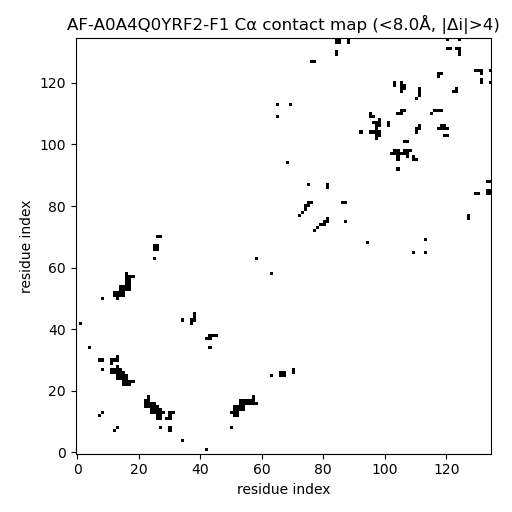1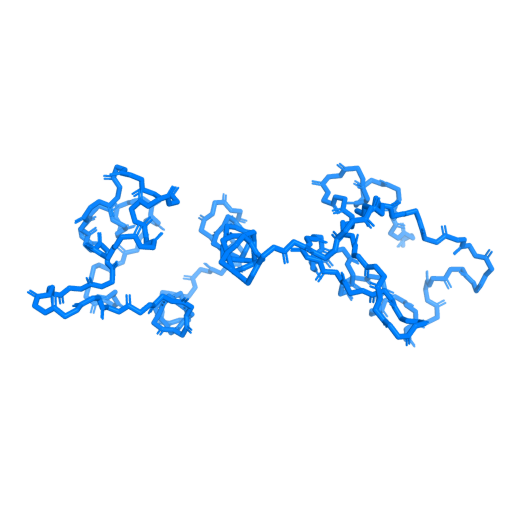 11.339 1.00 78.81 88 ILE A N 1
ATOM 705 C CA . ILE A 1 88 ? 2.117 6.220 11.173 1.00 78.81 88 ILE A CA 1
ATOM 706 C C . ILE A 1 88 ? 0.662 6.685 11.302 1.00 78.81 88 ILE A C 1
ATOM 708 O O . ILE A 1 88 ? -0.131 6.476 10.388 1.00 78.81 88 ILE A O 1
ATOM 712 N N . SER A 1 89 ? 0.324 7.388 12.384 1.00 80.88 89 SER A N 1
ATOM 713 C CA . SER A 1 89 ? -1.033 7.899 12.611 1.00 80.88 89 SER A CA 1
ATOM 714 C C . SER A 1 89 ? -1.509 8.853 11.517 1.00 80.88 89 SER A C 1
ATOM 716 O O . SER A 1 89 ? -2.627 8.730 11.011 1.00 80.88 89 SER A O 1
ATOM 718 N N . THR A 1 90 ? -0.632 9.762 11.085 1.00 82.25 90 THR A N 1
ATOM 719 C CA . THR A 1 90 ? -0.918 10.690 9.982 1.00 82.25 90 THR A CA 1
ATOM 720 C C . THR A 1 90 ? -1.264 9.935 8.699 1.00 82.25 90 THR A C 1
ATOM 722 O O . THR A 1 90 ? -2.258 10.256 8.050 1.00 82.25 90 THR A O 1
ATOM 725 N N . PHE A 1 91 ? -0.490 8.905 8.347 1.00 80.56 91 PHE A N 1
ATOM 726 C CA . PHE A 1 91 ? -0.759 8.099 7.158 1.00 80.56 91 PHE A CA 1
ATOM 727 C C . PHE A 1 91 ? -2.049 7.296 7.279 1.00 80.56 91 PHE A C 1
ATOM 729 O O . PHE A 1 91 ? -2.860 7.317 6.357 1.00 80.56 91 PHE A O 1
ATOM 736 N N . LEU A 1 92 ? -2.290 6.657 8.426 1.00 82.75 92 LEU A N 1
ATOM 737 C CA . LEU A 1 92 ? -3.515 5.893 8.657 1.00 82.75 92 LEU A CA 1
ATOM 738 C C . LEU A 1 92 ? -4.770 6.762 8.494 1.00 82.75 92 LEU A C 1
ATOM 740 O O . LEU A 1 92 ? -5.718 6.346 7.833 1.00 82.75 92 LEU A O 1
ATOM 744 N N . ARG A 1 93 ? -4.758 7.992 9.018 1.00 82.31 93 ARG A N 1
ATOM 745 C CA . ARG A 1 93 ? -5.870 8.951 8.873 1.00 82.31 93 ARG A CA 1
ATOM 746 C C . ARG A 1 93 ? -6.017 9.509 7.458 1.00 82.31 93 ARG A C 1
ATOM 748 O O . ARG A 1 93 ? -7.109 9.920 7.085 1.00 82.31 93 ARG A O 1
ATOM 755 N N . ALA A 1 94 ? -4.933 9.553 6.685 1.00 81.31 94 ALA A N 1
ATOM 756 C CA . ALA A 1 94 ? -4.969 9.981 5.291 1.00 81.31 94 ALA A CA 1
ATOM 757 C C . ALA A 1 94 ? -5.465 8.872 4.348 1.00 81.31 94 ALA A C 1
ATOM 759 O O . ALA A 1 94 ? -6.036 9.169 3.300 1.00 81.31 94 ALA A O 1
ATOM 760 N N . TRP A 1 95 ? -5.220 7.604 4.690 1.00 80.69 95 TRP A N 1
ATOM 761 C CA . TRP A 1 95 ? -5.529 6.462 3.827 1.00 80.69 95 TRP A CA 1
ATOM 762 C C . TRP A 1 95 ? -6.868 5.809 4.113 1.00 80.69 95 TRP A C 1
ATOM 764 O O . TRP A 1 95 ? -7.457 5.266 3.181 1.00 80.69 95 TRP A O 1
ATOM 774 N N . PHE A 1 96 ? -7.333 5.859 5.359 1.00 84.56 96 PHE A N 1
ATOM 775 C CA . PHE A 1 96 ? -8.586 5.245 5.775 1.00 84.56 96 PHE A CA 1
ATOM 776 C C . PHE A 1 96 ? -9.582 6.296 6.223 1.00 84.56 96 PHE A C 1
ATOM 778 O O . PHE A 1 96 ? -9.253 7.226 6.963 1.00 84.56 96 PHE A O 1
ATOM 785 N N . VAL A 1 97 ? -10.831 6.100 5.814 1.00 85.12 97 VAL A N 1
ATOM 786 C CA . VAL A 1 97 ? -11.938 6.957 6.230 1.00 85.12 97 VAL A CA 1
ATOM 787 C C . VAL A 1 97 ? -12.734 6.258 7.324 1.00 85.12 97 VAL A C 1
ATOM 789 O O . VAL A 1 97 ? -12.947 5.045 7.314 1.00 85.12 97 VAL A O 1
ATOM 792 N N . LYS A 1 98 ? -13.142 7.040 8.322 1.00 89.50 98 LYS A N 1
ATOM 793 C CA . LYS A 1 98 ? -14.027 6.575 9.385 1.00 89.50 98 LYS A CA 1
ATOM 794 C C . LYS A 1 98 ? -15.451 6.522 8.840 1.00 89.50 98 LYS A C 1
ATOM 796 O O . LYS A 1 98 ? -15.956 7.551 8.404 1.00 89.50 98 LYS A O 1
ATOM 801 N N . ASP A 1 99 ? -16.098 5.368 8.941 1.00 90.12 99 ASP A N 1
ATOM 802 C CA . ASP A 1 99 ? -17.511 5.240 8.579 1.00 90.12 99 ASP A CA 1
ATOM 803 C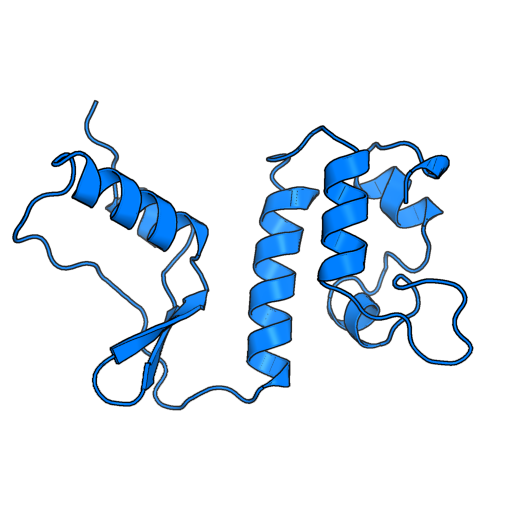 C . ASP A 1 99 ? -18.410 6.046 9.535 1.00 90.12 99 ASP A C 1
ATOM 805 O O . ASP A 1 99 ? -18.092 6.240 10.720 1.00 90.12 99 ASP A O 1
ATOM 809 N N . ASP A 1 100 ? -19.566 6.479 9.035 1.00 90.69 100 ASP A N 1
ATOM 810 C CA . ASP A 1 100 ? -20.558 7.202 9.829 1.00 90.69 100 ASP A CA 1
ATOM 811 C C . ASP A 1 100 ? -21.012 6.383 11.046 1.00 90.69 100 ASP A C 1
ATOM 813 O O . ASP A 1 100 ? -21.190 5.164 11.001 1.00 90.69 100 ASP A O 1
ATOM 817 N N . GLY A 1 101 ? -21.146 7.057 12.190 1.00 88.88 101 GLY A N 1
ATOM 818 C CA . GLY A 1 101 ? -21.504 6.424 13.463 1.00 88.88 101 GLY A CA 1
ATOM 819 C C . GLY A 1 101 ? -20.404 5.566 14.108 1.00 88.88 101 GLY A C 1
ATOM 820 O O . GLY A 1 101 ? -20.581 5.108 15.239 1.00 88.88 101 GLY A O 1
ATOM 821 N N . LYS A 1 102 ? -19.246 5.362 13.462 1.00 88.81 102 LYS A N 1
ATOM 822 C CA . LYS A 1 102 ? -18.099 4.676 14.080 1.00 88.81 102 LYS A CA 1
ATOM 823 C C . LYS A 1 102 ? -17.236 5.630 14.902 1.00 88.81 102 LYS A C 1
ATOM 825 O O . LYS A 1 102 ? -17.204 6.847 14.680 1.00 88.81 102 LYS A O 1
ATOM 830 N N . ARG A 1 103 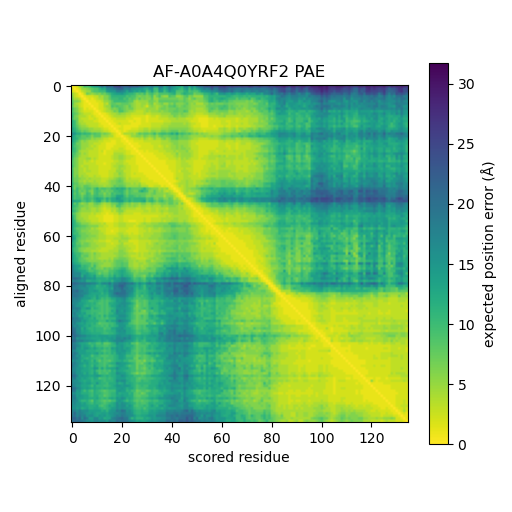? -16.515 5.059 15.875 1.00 86.81 103 ARG A N 1
ATOM 831 C CA . ARG A 1 103 ? -15.623 5.811 16.773 1.00 86.81 103 ARG A CA 1
ATOM 832 C C . ARG A 1 103 ? -14.236 6.031 16.171 1.00 86.81 103 ARG A C 1
ATOM 834 O O . ARG A 1 103 ? -13.606 7.030 16.491 1.00 86.81 103 ARG A O 1
ATOM 841 N N . SER A 1 104 ? -13.770 5.140 15.296 1.00 89.75 104 SER A N 1
ATOM 842 C CA . SER A 1 104 ? -12.459 5.249 14.645 1.00 89.75 104 SER A CA 1
ATOM 843 C C . SER A 1 104 ? -12.407 4.520 13.300 1.00 89.75 104 SER A C 1
ATOM 845 O O . SER A 1 104 ? -13.290 3.720 12.984 1.00 89.75 104 SER A O 1
ATOM 847 N N . ILE A 1 105 ? -11.346 4.782 12.528 1.00 90.69 105 ILE A N 1
ATOM 848 C CA . ILE A 1 105 ? -11.054 4.093 11.260 1.00 90.69 105 ILE A CA 1
ATOM 849 C C . ILE A 1 105 ? -10.896 2.577 11.444 1.00 90.69 105 ILE A C 1
ATOM 851 O O . ILE A 1 105 ? -11.252 1.820 10.558 1.00 90.69 105 ILE A O 1
ATOM 855 N N . PHE A 1 106 ? -10.467 2.113 12.623 1.00 90.94 106 PHE A N 1
ATOM 856 C CA . PHE A 1 106 ? -10.240 0.688 12.914 1.00 90.94 106 PHE A CA 1
ATOM 857 C C . PHE A 1 106 ? -11.529 -0.144 13.002 1.00 90.94 106 PHE A C 1
ATOM 859 O O . PHE A 1 106 ? -11.493 -1.353 13.218 1.00 90.94 106 PHE A O 1
ATOM 866 N N . GLN A 1 107 ? -12.680 0.518 12.884 1.00 90.38 107 GLN A N 1
ATOM 867 C CA . GLN A 1 107 ? -14.002 -0.095 12.837 1.00 90.38 107 GLN A CA 1
ATOM 868 C C . GLN A 1 107 ? -14.677 0.089 11.474 1.00 90.38 107 GLN A C 1
ATOM 870 O O . GLN A 1 107 ? -15.832 -0.323 11.327 1.00 90.38 107 GLN A O 1
ATOM 875 N N . SER A 1 108 ? -14.015 0.755 10.520 1.00 90.00 108 SER A N 1
ATOM 876 C CA . SER A 1 108 ? -14.572 0.950 9.187 1.00 90.00 108 SER A CA 1
ATOM 877 C C . SER A 1 108 ? -14.550 -0.357 8.404 1.00 90.00 108 SER A C 1
ATOM 879 O O . SER A 1 108 ? -13.692 -1.222 8.612 1.00 90.00 108 SER A O 1
ATOM 881 N N . LYS A 1 109 ? -15.503 -0.509 7.485 1.00 87.62 109 LYS A N 1
ATOM 882 C CA . LYS A 1 109 ? -15.576 -1.679 6.604 1.00 87.62 109 LYS A CA 1
ATOM 883 C C . LYS A 1 109 ? -14.306 -1.820 5.763 1.00 87.62 109 LYS A C 1
ATOM 885 O O . LYS A 1 109 ? -13.826 -2.933 5.557 1.00 87.62 109 LYS A O 1
ATOM 890 N N . GLU A 1 110 ? -13.767 -0.695 5.302 1.00 84.19 110 GLU A N 1
ATOM 891 C CA . GLU A 1 110 ? -12.526 -0.634 4.529 1.00 84.19 110 GLU A CA 1
ATOM 892 C C . GLU A 1 110 ? -11.347 -1.211 5.323 1.00 84.19 110 GLU A C 1
ATOM 894 O O . GLU A 1 110 ? -10.681 -2.130 4.850 1.00 84.19 110 GLU A O 1
ATOM 899 N N . TRP A 1 111 ? -11.151 -0.753 6.564 1.00 86.06 111 TRP A N 1
ATOM 900 C CA . TRP A 1 111 ? -10.093 -1.255 7.439 1.00 86.06 111 TRP A CA 1
ATOM 901 C C . TRP A 1 111 ? -10.248 -2.746 7.739 1.00 86.06 111 TRP A C 1
ATOM 903 O O . TRP A 1 111 ? -9.304 -3.515 7.579 1.00 86.06 111 TRP A O 1
ATOM 913 N N . LEU A 1 112 ? -11.449 -3.173 8.137 1.00 87.12 112 LEU A N 1
ATOM 914 C CA . LEU A 1 112 ? -11.711 -4.556 8.542 1.00 87.12 112 LEU A CA 1
ATOM 915 C C . LEU A 1 112 ? -11.648 -5.553 7.379 1.00 87.12 112 LEU A C 1
ATOM 917 O O . LEU A 1 112 ? -11.469 -6.743 7.612 1.00 87.12 112 LEU A O 1
ATOM 921 N N . THR A 1 113 ? -11.758 -5.083 6.135 1.00 83.88 113 THR A N 1
ATOM 922 C CA . THR A 1 113 ? -11.514 -5.922 4.952 1.00 83.88 113 THR A CA 1
ATOM 923 C C . THR A 1 113 ? -10.033 -6.291 4.827 1.00 83.88 113 THR A C 1
ATOM 925 O O . THR A 1 113 ? -9.712 -7.385 4.372 1.00 83.88 113 THR A O 1
ATOM 928 N N . LEU A 1 114 ? -9.130 -5.394 5.237 1.00 76.31 114 LEU A N 1
ATOM 929 C CA . LEU A 1 114 ? -7.681 -5.607 5.186 1.00 76.31 114 LEU A CA 1
ATOM 930 C C . LEU A 1 114 ? -7.142 -6.257 6.465 1.00 76.31 114 LEU A C 1
ATOM 932 O O . LEU A 1 114 ? -6.295 -7.143 6.401 1.00 76.31 114 LEU A O 1
ATOM 936 N N . TYR A 1 115 ? -7.645 -5.816 7.618 1.00 82.00 115 TYR A N 1
ATOM 937 C CA . TYR A 1 115 ? -7.181 -6.209 8.945 1.00 82.00 115 TYR A CA 1
ATOM 938 C C . TYR A 1 115 ? -8.359 -6.657 9.817 1.00 82.00 115 TYR A C 1
ATOM 940 O O . TYR A 1 115 ? -8.734 -5.949 10.761 1.00 82.00 115 TYR A O 1
ATOM 948 N N 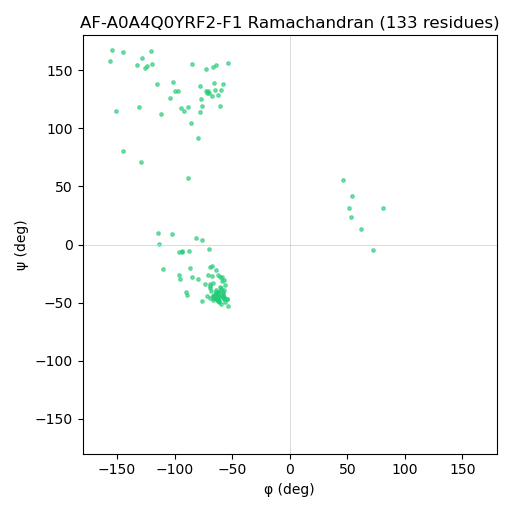. PRO A 1 116 ? -8.957 -7.827 9.528 1.00 84.88 116 PRO A N 1
ATOM 949 C CA . PRO A 1 116 ? -10.176 -8.282 10.197 1.00 84.88 116 PRO A CA 1
ATOM 950 C C . PRO A 1 116 ? -10.007 -8.416 11.715 1.00 84.88 116 PRO A C 1
ATOM 952 O O . PRO A 1 116 ? -10.939 -8.140 12.471 1.00 84.88 116 PRO A O 1
ATOM 955 N N . ASP A 1 117 ? -8.802 -8.754 12.177 1.00 86.38 117 ASP A N 1
ATOM 956 C CA . ASP A 1 117 ? -8.526 -8.967 13.598 1.00 86.38 117 ASP A CA 1
ATOM 957 C C . ASP A 1 117 ? -8.166 -7.682 14.358 1.00 86.38 117 ASP A C 1
ATOM 959 O O . ASP A 1 117 ? -8.322 -7.628 15.585 1.00 86.38 117 ASP A O 1
ATOM 963 N N . LEU A 1 118 ? -7.741 -6.618 13.662 1.00 88.50 118 LEU A N 1
ATOM 964 C CA . LEU A 1 118 ? -7.272 -5.358 14.255 1.00 88.50 118 LEU A CA 1
ATOM 965 C C . LEU A 1 118 ? -8.422 -4.367 14.483 1.00 88.50 118 LEU A C 1
ATOM 967 O O . LEU A 1 118 ? -8.413 -3.232 14.019 1.00 88.50 118 LEU A O 1
ATOM 971 N N . THR A 1 119 ? -9.425 -4.798 15.240 1.00 90.50 119 THR A N 1
ATOM 972 C CA . THR A 1 119 ? -10.721 -4.112 15.391 1.00 90.50 119 THR A CA 1
ATOM 973 C C . THR A 1 119 ? -10.724 -2.872 16.300 1.00 90.50 119 THR A C 1
ATOM 975 O O . THR A 1 119 ? -11.788 -2.340 16.629 1.00 90.50 119 THR A O 1
ATOM 978 N N . SER A 1 120 ? -9.571 -2.443 16.817 1.00 91.00 120 SER A N 1
ATOM 979 C CA . SER A 1 120 ? -9.479 -1.316 17.751 1.00 91.00 120 SER A CA 1
ATOM 980 C C . SER A 1 120 ? -8.096 -0.669 17.740 1.00 91.00 120 SER A C 1
ATOM 982 O O . SER A 1 120 ? -7.102 -1.320 17.428 1.00 91.00 120 SER A O 1
ATOM 984 N N . ALA A 1 121 ? -8.020 0.595 18.175 1.00 89.12 121 ALA A N 1
ATOM 985 C CA . ALA A 1 121 ? -6.749 1.312 18.322 1.00 89.12 121 ALA A CA 1
ATOM 986 C C . ALA A 1 121 ? -5.773 0.589 19.263 1.00 89.12 121 ALA A C 1
ATOM 988 O O . ALA A 1 121 ? -4.569 0.659 19.077 1.00 89.12 121 ALA A O 1
ATOM 989 N N . ASP A 1 122 ? -6.298 -0.128 20.258 1.00 90.69 122 ASP A N 1
ATOM 990 C CA . ASP A 1 122 ? -5.507 -0.909 21.208 1.00 90.69 122 ASP A CA 1
ATOM 991 C C . ASP A 1 122 ? -4.809 -2.094 20.532 1.00 90.69 122 ASP A C 1
ATOM 993 O O . ASP A 1 122 ? -3.600 -2.280 20.660 1.00 90.69 122 ASP A O 1
ATOM 997 N N . LYS A 1 123 ? -5.567 -2.846 19.725 1.00 90.19 123 LYS A N 1
ATOM 998 C CA . LYS A 1 123 ? -5.031 -3.964 18.949 1.00 90.19 123 LYS A CA 1
ATOM 999 C C . LYS A 1 123 ? -4.009 -3.491 17.920 1.00 90.19 123 LYS A C 1
ATOM 1001 O O . LYS A 1 123 ? -2.976 -4.132 17.768 1.00 90.19 123 LYS A O 1
ATOM 1006 N N . VAL A 1 124 ? -4.272 -2.362 17.260 1.00 87.50 124 VAL A N 1
ATOM 1007 C CA . VAL A 1 124 ? -3.336 -1.756 16.301 1.00 87.50 124 VAL A CA 1
ATOM 1008 C C . VAL A 1 124 ? -2.070 -1.271 17.000 1.00 87.50 124 VAL A C 1
ATOM 1010 O O . VAL A 1 124 ? -0.978 -1.594 16.552 1.00 87.50 124 VAL A O 1
ATOM 1013 N N . ALA A 1 125 ? -2.190 -0.576 18.133 1.00 86.19 125 ALA A N 1
ATOM 1014 C CA . ALA A 1 125 ? -1.045 -0.135 18.930 1.00 86.19 125 ALA A CA 1
ATOM 1015 C C . ALA A 1 125 ? -0.134 -1.309 19.303 1.00 86.19 125 ALA A C 1
ATOM 1017 O O . ALA A 1 125 ? 1.078 -1.244 19.112 1.00 86.19 125 ALA A O 1
ATOM 1018 N N . LYS A 1 126 ? -0.736 -2.408 19.777 1.00 86.62 126 LYS A N 1
ATOM 1019 C CA . LYS A 1 126 ? -0.017 -3.633 20.133 1.00 86.62 126 LYS A CA 1
ATOM 1020 C C . LYS A 1 126 ? 0.643 -4.287 18.921 1.00 86.62 126 LYS A C 1
ATOM 1022 O O . LYS A 1 126 ? 1.804 -4.663 19.012 1.00 86.62 126 LYS A O 1
ATOM 1027 N N . TYR A 1 127 ? -0.080 -4.407 17.808 1.00 84.19 127 TYR A N 1
ATOM 1028 C CA . TYR A 1 127 ? 0.441 -4.977 16.563 1.00 84.19 127 TYR A CA 1
ATOM 1029 C C . TYR A 1 127 ? 1.676 -4.218 16.063 1.00 84.19 127 TYR A C 1
ATOM 1031 O O . TYR A 1 127 ? 2.668 -4.822 15.677 1.00 84.19 127 TYR A O 1
ATOM 1039 N N . 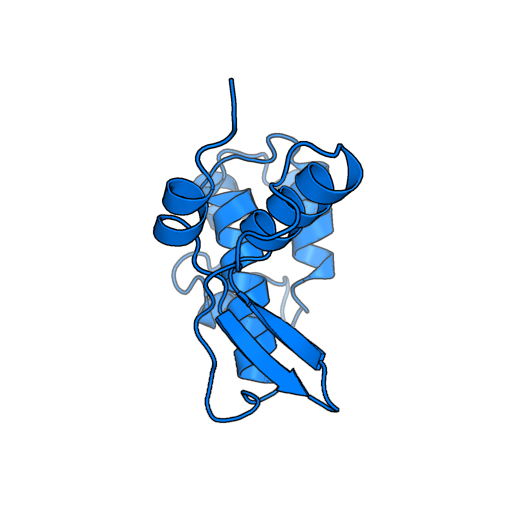LEU A 1 128 ? 1.638 -2.889 16.162 1.00 78.12 128 LEU A N 1
ATOM 1040 C CA . LEU A 1 128 ? 2.707 -1.999 15.713 1.00 78.12 128 LEU A CA 1
ATOM 1041 C C . LEU A 1 128 ? 3.793 -1.735 16.746 1.00 78.12 128 LEU A C 1
ATOM 1043 O O . LEU A 1 128 ? 4.776 -1.072 16.433 1.00 78.12 128 LEU A O 1
ATOM 1047 N N . SER A 1 129 ? 3.622 -2.222 17.975 1.00 79.25 129 SER A N 1
ATOM 1048 C CA . SER A 1 129 ? 4.507 -1.902 19.098 1.00 79.25 129 SER A CA 1
ATOM 1049 C C . SER A 1 129 ? 4.663 -0.387 19.321 1.00 79.25 129 SER A C 1
ATOM 1051 O O . SER A 1 129 ? 5.754 0.105 19.602 1.00 79.25 129 SER A O 1
ATOM 1053 N N . VAL A 1 130 ? 3.558 0.361 19.212 1.00 80.44 130 VAL A N 1
ATOM 1054 C CA . VAL A 1 130 ? 3.516 1.818 19.416 1.00 80.44 130 VAL A CA 1
ATOM 1055 C C . VAL A 1 130 ? 2.557 2.230 20.533 1.00 80.44 130 VAL A C 1
ATOM 1057 O O . VAL A 1 130 ? 1.705 1.467 20.983 1.00 80.44 130 VAL A O 1
ATOM 1060 N N . SER A 1 131 ? 2.672 3.483 20.972 1.00 83.06 131 SER A N 1
ATOM 1061 C CA . SER A 1 131 ? 1.743 4.091 21.924 1.00 83.06 131 SER A CA 1
ATOM 1062 C C . SER A 1 131 ? 0.352 4.281 21.307 1.00 83.06 131 SER A C 1
ATOM 1064 O O . SER A 1 131 ? 0.185 4.926 20.274 1.00 83.06 131 SER A O 1
ATOM 1066 N N . LYS A 1 132 ? -0.677 3.786 22.003 1.00 86.00 132 LYS A N 1
ATOM 1067 C CA . LYS A 1 132 ? -2.092 3.969 21.638 1.00 86.00 132 LYS A CA 1
ATOM 1068 C C . LYS A 1 132 ? -2.533 5.433 21.607 1.00 86.00 132 LYS A C 1
ATOM 1070 O O . LYS A 1 132 ? -3.471 5.756 20.892 1.00 86.00 132 LYS A O 1
ATOM 1075 N N . LYS A 1 133 ? -1.903 6.312 22.396 1.00 84.44 133 LYS A N 1
ATOM 1076 C CA . LYS A 1 133 ? -2.295 7.733 22.487 1.00 84.44 133 LYS A CA 1
ATOM 1077 C C . LYS A 1 133 ? -2.098 8.480 21.171 1.00 84.44 133 LYS A C 1
ATOM 1079 O O . LYS A 1 133 ? -2.714 9.518 20.961 1.00 84.44 133 LYS A O 1
ATOM 1084 N N . ASP A 1 134 ? -1.232 7.947 20.322 1.00 74.38 134 ASP A N 1
ATOM 1085 C CA . ASP A 1 134 ? -0.833 8.570 19.076 1.00 74.38 134 ASP A CA 1
ATOM 1086 C C . ASP A 1 134 ? -1.637 8.042 17.877 1.00 74.38 134 ASP A C 1
ATOM 1088 O O . ASP A 1 134 ? -1.505 8.605 16.797 1.00 74.38 134 ASP A O 1
ATOM 1092 N N . LEU A 1 135 ? -2.489 7.017 18.049 1.00 76.25 135 LEU A N 1
ATOM 1093 C CA . LEU A 1 135 ? -3.356 6.436 17.007 1.00 76.25 135 LEU A CA 1
ATOM 1094 C C . LEU A 1 135 ? -4.759 7.069 17.001 1.00 76.25 135 LEU A C 1
ATOM 1096 O O . LEU A 1 135 ? -5.494 6.924 18.000 1.00 76.25 135 LEU A O 1
#

Mean predicted aligned error: 8.96 Å

pLDDT: mean 81.36, std 8.67, range [44.53, 93.44]

Radius of gyration: 17.39 Å; Cα contacts (8 Å, |Δi|>4): 148; chains: 1; bounding box: 49×21×46 Å